Protein AF-A0A2D7A0X3-F1 (afdb_monomer)

Sequence (65 aa):
MFNSFDILIFISAFLAFLLSNYLWFTGNELEGIYVGIWVVSIICGGIYFKLLRIVKFILKKKRVD

pLDDT: mean 91.27, std 7.13, range [60.75, 96.5]

Structure (mmCIF, N/CA/C/O backbone):
data_AF-A0A2D7A0X3-F1
#
_entry.id   AF-A0A2D7A0X3-F1
#
loop_
_atom_site.group_PDB
_atom_site.id
_atom_site.type_symbol
_atom_site.label_atom_id
_atom_site.label_alt_id
_atom_site.label_comp_id
_atom_site.label_asym_id
_atom_site.label_entity_id
_atom_site.label_seq_id
_atom_site.pdbx_PDB_ins_code
_atom_site.Cartn_x
_atom_site.Cartn_y
_atom_site.Cartn_z
_atom_site.occupancy
_atom_site.B_iso_or_equiv
_atom_site.auth_seq_id
_atom_site.auth_comp_id
_atom_site.auth_asym_id
_atom_site.auth_atom_id
_atom_site.pdbx_PDB_model_num
ATOM 1 N N . MET A 1 1 ? 4.645 -13.811 -15.096 1.00 60.75 1 MET A N 1
ATOM 2 C CA . MET A 1 1 ? 4.994 -14.550 -13.865 1.00 60.75 1 MET A CA 1
ATOM 3 C C . MET A 1 1 ? 4.982 -13.563 -12.711 1.00 60.75 1 MET A C 1
ATOM 5 O O . MET A 1 1 ? 5.538 -12.482 -12.885 1.00 60.75 1 MET A O 1
ATOM 9 N N . PHE A 1 2 ? 4.276 -13.863 -11.617 1.00 69.06 2 PHE A N 1
ATOM 10 C CA . PHE A 1 2 ? 4.215 -12.970 -10.455 1.00 69.06 2 PHE A CA 1
ATOM 11 C C . PHE A 1 2 ? 5.618 -12.791 -9.884 1.00 69.06 2 PHE A C 1
ATOM 13 O O . PHE A 1 2 ? 6.315 -13.769 -9.626 1.00 69.06 2 PHE A O 1
ATOM 20 N N . ASN A 1 3 ? 6.051 -11.541 -9.768 1.00 83.19 3 ASN A N 1
ATOM 21 C CA . ASN A 1 3 ? 7.346 -11.216 -9.193 1.00 83.19 3 ASN A CA 1
ATOM 22 C C . ASN A 1 3 ? 7.200 -11.108 -7.668 1.00 83.19 3 ASN A C 1
ATOM 24 O O . ASN A 1 3 ? 6.114 -10.793 -7.180 1.00 83.19 3 ASN A O 1
ATOM 28 N N . SER A 1 4 ? 8.282 -11.284 -6.910 1.00 86.56 4 SER A N 1
ATOM 29 C CA . SER A 1 4 ? 8.247 -11.161 -5.442 1.00 86.56 4 SER A CA 1
ATOM 30 C C . SER A 1 4 ? 7.698 -9.801 -4.989 1.00 86.56 4 SER A C 1
ATOM 32 O O . SER A 1 4 ? 7.024 -9.700 -3.970 1.00 86.56 4 SER A O 1
ATOM 34 N N . PHE A 1 5 ? 7.915 -8.756 -5.796 1.00 88.00 5 PHE A N 1
ATOM 35 C CA . PHE A 1 5 ? 7.344 -7.428 -5.572 1.00 88.00 5 PHE A CA 1
ATOM 36 C C . PHE A 1 5 ? 5.815 -7.383 -5.726 1.00 88.00 5 PHE A C 1
ATOM 38 O O . PHE A 1 5 ? 5.151 -6.728 -4.931 1.00 88.00 5 PHE A O 1
ATOM 45 N N . ASP A 1 6 ? 5.248 -8.086 -6.716 1.00 89.00 6 ASP A N 1
ATOM 46 C CA . ASP A 1 6 ? 3.789 -8.135 -6.900 1.00 89.00 6 ASP A CA 1
ATOM 47 C C . ASP A 1 6 ? 3.131 -8.792 -5.667 1.00 89.00 6 ASP A C 1
ATOM 49 O O . ASP A 1 6 ? 2.109 -8.317 -5.179 1.00 89.00 6 ASP A O 1
ATOM 53 N N . ILE A 1 7 ? 3.761 -9.838 -5.118 1.00 92.62 7 ILE A N 1
ATOM 54 C CA . ILE A 1 7 ? 3.300 -10.542 -3.910 1.00 92.62 7 ILE A CA 1
ATOM 55 C C . ILE A 1 7 ? 3.323 -9.615 -2.686 1.00 92.62 7 ILE A C 1
ATOM 57 O O . ILE A 1 7 ? 2.366 -9.598 -1.917 1.00 92.62 7 ILE A O 1
ATOM 61 N N . LEU A 1 8 ? 4.373 -8.804 -2.527 1.00 92.88 8 LEU A N 1
ATOM 62 C CA . LEU A 1 8 ? 4.479 -7.843 -1.425 1.00 92.88 8 LEU A CA 1
ATOM 63 C C . LEU A 1 8 ? 3.350 -6.800 -1.466 1.00 92.88 8 LEU A C 1
ATOM 65 O O . LEU A 1 8 ? 2.737 -6.524 -0.436 1.00 92.88 8 LEU A O 1
ATOM 69 N N . ILE A 1 9 ? 3.034 -6.271 -2.655 1.00 94.31 9 ILE A N 1
ATOM 70 C CA . ILE A 1 9 ? 1.921 -5.326 -2.852 1.00 94.31 9 ILE A CA 1
ATOM 71 C C . ILE A 1 9 ? 0.583 -5.982 -2.485 1.00 94.31 9 ILE A C 1
ATOM 73 O O . ILE A 1 9 ? -0.213 -5.380 -1.768 1.00 94.31 9 ILE A O 1
ATOM 77 N N . PHE A 1 10 ? 0.346 -7.222 -2.925 1.00 93.25 10 PHE A N 1
ATOM 78 C CA . PHE A 1 10 ? -0.885 -7.951 -2.604 1.00 93.25 10 PHE A CA 1
ATOM 79 C C . PHE A 1 10 ? -1.036 -8.231 -1.108 1.00 93.25 10 PHE A C 1
ATOM 81 O O . PHE A 1 10 ? -2.111 -8.001 -0.558 1.00 93.25 10 PHE A O 1
ATOM 88 N N . ILE A 1 11 ? 0.028 -8.681 -0.437 1.00 95.50 11 ILE A N 1
ATOM 89 C CA . ILE A 1 11 ? 0.010 -8.921 1.013 1.00 95.50 11 ILE A CA 1
ATOM 90 C C . ILE A 1 11 ? -0.263 -7.614 1.762 1.00 95.50 11 ILE A C 1
ATOM 92 O O . ILE A 1 11 ? -1.092 -7.588 2.667 1.00 95.50 11 ILE A O 1
ATOM 96 N N . SER A 1 1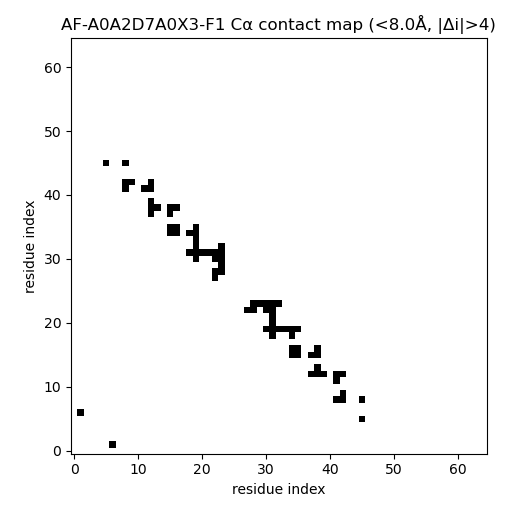2 ? 0.383 -6.516 1.364 1.00 94.44 12 SER A N 1
ATOM 97 C CA . SER A 1 12 ? 0.166 -5.204 1.978 1.00 94.44 12 SER A CA 1
ATOM 98 C C . SER A 1 12 ? -1.275 -4.711 1.799 1.00 94.44 12 SER A C 1
ATOM 100 O O . SER A 1 12 ? -1.893 -4.281 2.772 1.00 94.44 12 SER A O 1
ATOM 102 N N . ALA A 1 13 ? -1.842 -4.838 0.595 1.00 95.75 13 ALA A N 1
ATOM 103 C CA . ALA A 1 13 ? -3.235 -4.485 0.326 1.00 95.75 13 ALA A CA 1
ATOM 104 C C . ALA A 1 13 ? -4.219 -5.358 1.126 1.00 95.75 13 ALA A C 1
ATOM 106 O O . ALA A 1 13 ? -5.205 -4.851 1.658 1.00 95.75 13 ALA A O 1
ATOM 107 N N . PHE A 1 14 ? -3.932 -6.656 1.262 1.00 95.94 14 PHE A N 1
ATOM 108 C CA . PHE A 1 14 ? -4.750 -7.581 2.0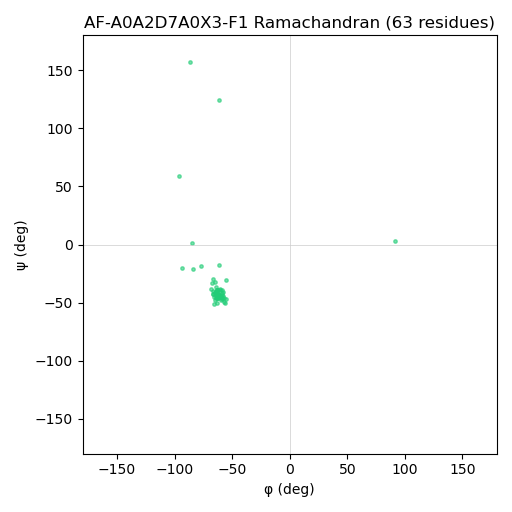44 1.00 95.94 14 PHE A CA 1
ATOM 109 C C . PHE A 1 14 ? -4.721 -7.260 3.544 1.00 95.94 14 PHE A C 1
ATOM 111 O O . PHE A 1 14 ? -5.766 -7.23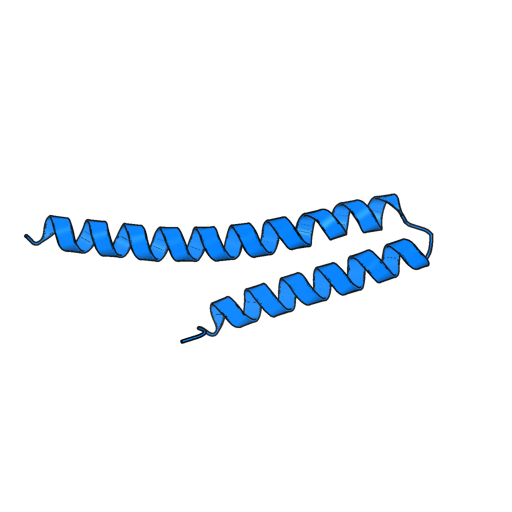7 4.191 1.00 95.94 14 PHE A O 1
ATOM 118 N N . LEU A 1 15 ? -3.547 -6.937 4.093 1.00 96.31 15 LEU A N 1
ATOM 119 C CA . LEU A 1 15 ? -3.412 -6.497 5.483 1.00 96.31 15 LEU A CA 1
ATOM 120 C C . LEU A 1 15 ? -4.152 -5.179 5.737 1.00 96.31 15 LEU A C 1
ATOM 122 O O . LEU A 1 15 ? -4.851 -5.064 6.740 1.00 96.31 15 LEU A O 1
ATOM 126 N N . ALA A 1 16 ? -4.054 -4.211 4.820 1.00 94.88 16 ALA A N 1
ATOM 127 C CA . ALA A 1 16 ? -4.797 -2.955 4.918 1.00 94.88 16 ALA A CA 1
ATOM 128 C C . ALA A 1 16 ? -6.319 -3.188 4.883 1.00 94.88 16 ALA A C 1
ATOM 130 O O . ALA A 1 16 ? -7.057 -2.574 5.648 1.00 94.88 16 ALA A O 1
ATOM 131 N N . PHE A 1 17 ? -6.792 -4.126 4.059 1.00 95.50 17 PHE A N 1
ATOM 132 C CA . PHE A 1 17 ? -8.203 -4.507 4.021 1.00 95.50 17 PHE A CA 1
ATOM 133 C C . PHE A 1 17 ? -8.677 -5.144 5.336 1.00 95.50 17 PHE A C 1
ATOM 135 O O . PHE A 1 17 ? -9.726 -4.769 5.860 1.00 95.50 17 PHE A O 1
ATOM 142 N N . LEU A 1 18 ? -7.910 -6.081 5.900 1.00 96.50 18 LEU A N 1
ATOM 143 C CA . LEU A 1 18 ? -8.239 -6.685 7.195 1.00 96.50 18 LEU A CA 1
ATOM 144 C C . LEU A 1 18 ? -8.273 -5.638 8.312 1.00 96.50 18 LEU A C 1
ATOM 146 O O . LEU A 1 18 ? -9.195 -5.641 9.124 1.00 96.50 18 LEU A O 1
ATOM 150 N N . LEU A 1 19 ? -7.304 -4.721 8.314 1.00 94.62 19 LEU A N 1
ATOM 151 C CA . LEU A 1 19 ? -7.236 -3.628 9.275 1.00 94.62 19 LEU A CA 1
ATOM 152 C C . LEU A 1 19 ? -8.451 -2.696 9.143 1.00 94.62 19 LEU A C 1
ATOM 154 O O . LEU A 1 19 ? -9.094 -2.400 10.141 1.00 94.62 19 LEU A O 1
ATOM 158 N N . SER A 1 20 ? -8.824 -2.305 7.921 1.00 95.56 20 SER A N 1
ATOM 159 C CA . SER A 1 20 ? -10.015 -1.483 7.657 1.00 95.56 20 SER A CA 1
ATOM 160 C C . SER A 1 20 ? -11.291 -2.117 8.227 1.00 95.56 20 SER A C 1
ATOM 162 O O . SER A 1 20 ? -12.034 -1.451 8.948 1.00 95.56 20 SER A O 1
ATOM 164 N N . ASN A 1 21 ? -11.502 -3.418 7.990 1.00 94.56 21 ASN A N 1
ATOM 165 C CA . ASN A 1 21 ? -12.651 -4.134 8.549 1.00 94.56 21 ASN A CA 1
ATOM 166 C C . ASN A 1 21 ? -12.590 -4.215 10.078 1.00 94.56 21 ASN A C 1
ATOM 168 O O . ASN A 1 21 ? -13.602 -3.997 10.737 1.00 94.56 21 ASN A O 1
ATOM 172 N N . TYR A 1 22 ? -11.418 -4.503 10.651 1.00 95.19 22 TYR A N 1
ATOM 173 C CA . TYR A 1 22 ? -11.252 -4.549 12.102 1.00 95.19 22 TYR A CA 1
ATOM 174 C C . TYR A 1 22 ? -11.651 -3.216 12.748 1.00 95.19 22 TYR A C 1
ATOM 176 O O . TYR A 1 22 ? -12.480 -3.217 13.654 1.00 95.19 22 TYR A O 1
ATOM 184 N N . LEU A 1 23 ? -11.147 -2.088 12.230 1.00 93.00 23 LEU A N 1
ATOM 185 C CA . LEU A 1 23 ? -11.461 -0.759 12.767 1.00 93.00 23 LEU A CA 1
ATOM 186 C C . LEU A 1 23 ? -12.945 -0.405 12.639 1.00 93.00 23 LEU A C 1
ATOM 188 O O . LEU A 1 23 ? -13.521 0.167 13.568 1.00 93.00 23 LEU A O 1
ATOM 192 N N . TRP A 1 24 ? -13.561 -0.782 11.516 1.00 92.31 24 TRP A N 1
ATOM 193 C CA . TRP A 1 24 ? -14.990 -0.591 11.284 1.00 92.31 24 TRP A CA 1
ATOM 194 C C . TRP A 1 24 ? -15.833 -1.299 12.350 1.00 92.31 24 TRP A C 1
ATOM 196 O O . TRP A 1 24 ? -16.716 -0.692 12.949 1.00 92.31 24 TRP A O 1
ATOM 206 N N . PHE A 1 25 ? -15.520 -2.561 12.655 1.00 91.94 25 PHE A N 1
ATOM 207 C CA . PHE A 1 25 ? -16.261 -3.331 13.658 1.00 91.94 25 PHE A CA 1
ATOM 208 C C . PHE A 1 25 ? -15.919 -2.966 15.111 1.00 91.94 25 PHE A C 1
ATOM 210 O O . PHE A 1 25 ? -16.720 -3.247 15.999 1.00 91.94 25 PHE A O 1
ATOM 217 N N . THR A 1 26 ? -14.780 -2.318 15.379 1.00 92.88 26 THR A N 1
ATOM 218 C CA . THR A 1 26 ? -14.435 -1.814 16.723 1.00 92.88 26 THR A CA 1
ATOM 219 C C . THR A 1 26 ? -15.023 -0.435 17.044 1.00 92.88 26 THR A C 1
ATOM 221 O O . THR A 1 26 ? -14.778 0.080 18.131 1.00 92.88 26 THR A O 1
ATOM 224 N N . GLY A 1 27 ? -15.798 0.165 16.132 1.00 88.88 27 GLY A N 1
ATOM 225 C CA . GLY A 1 27 ? -16.447 1.469 16.330 1.00 88.88 27 GLY A CA 1
ATOM 226 C C . GLY A 1 27 ? -15.629 2.680 15.864 1.00 88.88 27 GLY A C 1
ATOM 227 O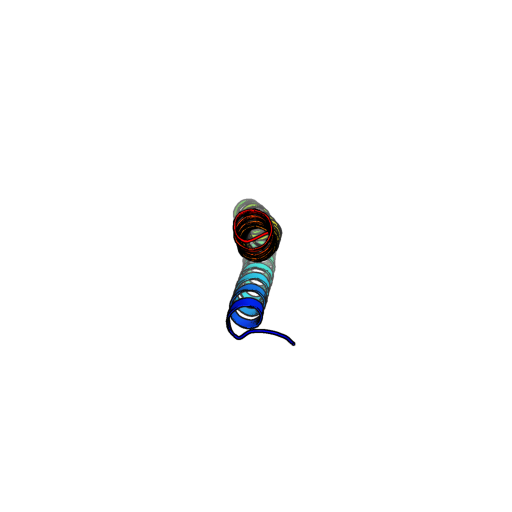 O . GLY A 1 27 ? -16.097 3.810 15.982 1.00 88.88 27 GLY A O 1
ATOM 228 N N . ASN A 1 28 ? -14.446 2.467 15.274 1.00 91.31 28 ASN A N 1
ATOM 229 C CA . ASN A 1 28 ? -13.606 3.519 14.689 1.00 91.31 28 ASN A CA 1
ATOM 230 C C . ASN A 1 28 ? -13.857 3.627 13.175 1.00 91.31 28 ASN A C 1
ATOM 232 O O . ASN A 1 28 ? -12.959 3.455 12.349 1.00 91.31 28 ASN A O 1
ATOM 236 N N . GLU A 1 29 ? -15.103 3.908 12.794 1.00 91.50 29 GLU A N 1
ATOM 237 C CA . GLU A 1 29 ? -15.571 3.862 11.400 1.00 91.50 29 GLU A CA 1
ATOM 238 C C . GLU A 1 29 ? -14.793 4.798 10.459 1.00 91.50 29 GLU A C 1
ATOM 240 O O . GLU A 1 29 ? -14.416 4.399 9.356 1.00 91.50 29 GLU A O 1
ATOM 245 N N . LEU A 1 30 ? -14.489 6.025 10.901 1.00 93.88 30 LEU A N 1
ATOM 246 C CA . LEU A 1 30 ? -13.727 7.004 10.112 1.00 93.88 30 LEU A CA 1
ATOM 247 C C . LEU A 1 30 ? -12.312 6.515 9.790 1.00 93.88 30 LEU A C 1
ATOM 249 O O . LEU A 1 30 ? -11.840 6.654 8.660 1.00 93.88 30 LEU A O 1
ATOM 253 N N . GLU A 1 31 ? -11.643 5.923 10.774 1.00 92.31 31 GLU A N 1
ATOM 254 C CA . GLU A 1 31 ? -10.311 5.351 10.594 1.00 92.31 31 GLU A CA 1
ATOM 255 C C . GLU A 1 31 ? -10.381 4.111 9.692 1.00 92.31 31 GLU A C 1
ATOM 257 O O . GLU A 1 31 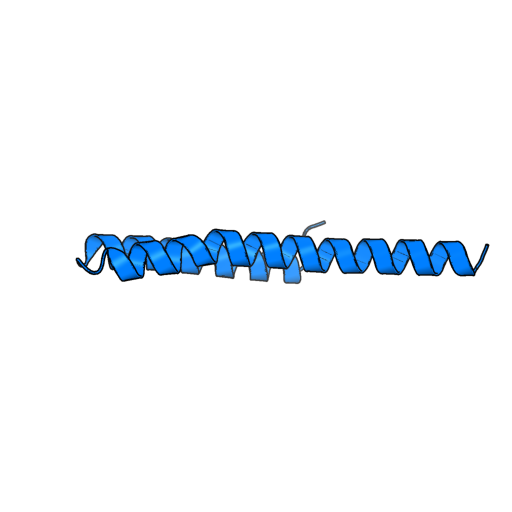? -9.542 3.943 8.806 1.00 92.31 31 GLU A O 1
ATOM 262 N N . GLY A 1 32 ? -11.431 3.295 9.838 1.00 92.69 32 GLY A N 1
ATOM 263 C CA . GLY A 1 32 ? -11.714 2.163 8.958 1.00 92.69 32 GLY A CA 1
ATOM 264 C C . GLY A 1 32 ? -11.859 2.579 7.491 1.00 92.69 32 GLY A C 1
ATOM 265 O O . GLY A 1 32 ? -11.221 1.979 6.623 1.00 92.69 32 GLY A O 1
ATOM 266 N N . ILE A 1 33 ? -12.617 3.644 7.204 1.00 93.56 33 ILE A N 1
ATOM 267 C CA . ILE A 1 33 ? -12.762 4.203 5.847 1.00 93.56 33 ILE A CA 1
ATOM 268 C C . ILE A 1 33 ? -11.418 4.723 5.330 1.00 93.56 33 ILE A C 1
ATOM 270 O O . ILE A 1 33 ? -11.038 4.426 4.195 1.00 93.56 33 ILE A O 1
ATOM 274 N N . TYR A 1 34 ? -10.680 5.472 6.153 1.00 94.50 34 TYR A N 1
ATOM 275 C CA . TYR A 1 34 ? -9.384 6.030 5.771 1.00 94.50 34 TYR A CA 1
ATOM 276 C C . TYR A 1 34 ? -8.385 4.934 5.372 1.00 94.50 34 TYR A C 1
ATOM 278 O O . TYR A 1 34 ? -7.767 5.011 4.307 1.00 94.50 34 TYR A O 1
ATOM 286 N N . VAL A 1 35 ? -8.297 3.863 6.165 1.00 94.31 35 VAL A N 1
ATOM 287 C CA . VAL A 1 35 ? -7.464 2.689 5.860 1.00 94.31 35 VAL A CA 1
ATOM 288 C C . VAL A 1 35 ? -8.004 1.918 4.647 1.00 94.31 35 VAL A C 1
ATOM 290 O O . VAL A 1 35 ? -7.227 1.401 3.846 1.00 94.31 35 VAL A O 1
ATOM 293 N N . GLY A 1 36 ? -9.321 1.891 4.435 1.00 93.88 36 GLY A N 1
ATOM 294 C CA . GLY A 1 36 ? -9.930 1.301 3.240 1.00 93.88 36 GLY A CA 1
ATOM 295 C C . GLY A 1 36 ? -9.451 1.961 1.939 1.00 93.88 36 GLY A C 1
ATOM 296 O O . GLY A 1 36 ? -9.148 1.275 0.962 1.00 93.88 36 GLY A O 1
ATOM 297 N N . ILE A 1 37 ? -9.274 3.286 1.935 1.00 95.12 37 ILE A N 1
ATOM 298 C CA . ILE A 1 37 ? -8.739 4.041 0.783 1.00 95.12 37 ILE A CA 1
ATOM 299 C C . ILE A 1 37 ? -7.268 3.677 0.503 1.00 95.12 37 ILE A C 1
ATOM 301 O O . ILE A 1 37 ? -6.813 3.696 -0.651 1.00 95.12 37 ILE A O 1
ATOM 305 N N . TRP A 1 38 ? -6.510 3.296 1.535 1.00 95.00 38 TRP A N 1
ATOM 306 C CA . TRP A 1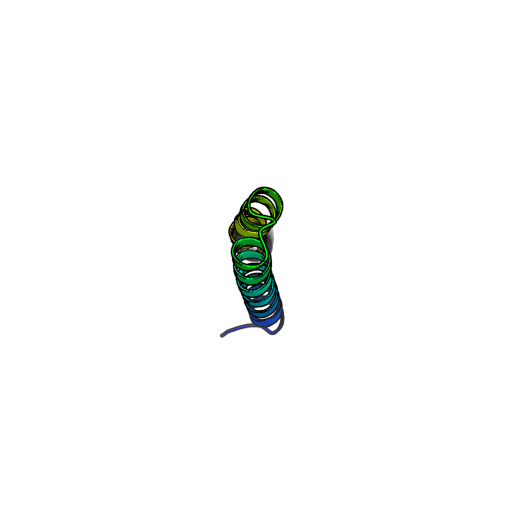 38 ? -5.116 2.881 1.370 1.00 95.00 38 TRP A CA 1
ATOM 307 C C . TRP A 1 38 ? -4.997 1.604 0.537 1.00 95.00 38 TRP A C 1
ATOM 309 O O . TRP A 1 38 ? -4.047 1.487 -0.233 1.00 95.00 38 TRP A O 1
ATOM 319 N N . VAL A 1 39 ? -5.978 0.694 0.603 1.00 95.62 39 VAL A N 1
ATOM 320 C CA . VAL A 1 39 ? -6.003 -0.537 -0.209 1.00 95.62 39 VAL A CA 1
ATOM 321 C C . VAL A 1 39 ? -5.909 -0.205 -1.702 1.00 95.62 39 VAL A C 1
ATOM 323 O O . VAL A 1 39 ? -5.048 -0.732 -2.409 1.00 95.62 39 VAL A O 1
ATOM 326 N N . VAL A 1 40 ? -6.748 0.723 -2.177 1.00 95.00 40 VAL A N 1
ATOM 327 C CA . VAL A 1 40 ? -6.759 1.155 -3.586 1.00 95.00 40 VAL A CA 1
ATOM 328 C C . VAL A 1 40 ? -5.447 1.854 -3.945 1.00 95.00 40 VAL A C 1
ATOM 330 O O . VAL A 1 40 ? -4.867 1.590 -4.999 1.00 95.00 40 VAL A O 1
ATOM 333 N N . SER A 1 41 ? -4.930 2.692 -3.045 1.00 96.00 41 SER A N 1
ATOM 334 C CA . SER A 1 41 ? -3.670 3.421 -3.242 1.00 96.00 41 SER A CA 1
ATOM 335 C C . SER A 1 41 ? -2.460 2.487 -3.376 1.00 96.00 41 SER A C 1
ATOM 337 O O . SER A 1 41 ? -1.623 2.696 -4.254 1.00 96.00 41 SER A O 1
ATOM 339 N N . ILE A 1 42 ? -2.384 1.425 -2.564 1.00 96.00 42 ILE A N 1
ATOM 340 C CA . ILE A 1 42 ? -1.310 0.419 -2.607 1.00 96.00 42 ILE A CA 1
ATOM 341 C C . ILE A 1 42 ? -1.321 -0.326 -3.948 1.00 96.00 42 ILE A C 1
ATOM 343 O O . ILE A 1 42 ? -0.276 -0.469 -4.589 1.00 96.00 42 ILE A O 1
ATOM 347 N N . ILE A 1 43 ? -2.502 -0.747 -4.414 1.00 95.19 43 ILE A N 1
ATOM 348 C CA . ILE A 1 43 ? -2.654 -1.442 -5.700 1.00 95.19 43 ILE A CA 1
ATOM 349 C C . ILE A 1 43 ? -2.283 -0.511 -6.864 1.00 95.19 43 ILE A C 1
ATOM 351 O O . ILE A 1 43 ? -1.476 -0.887 -7.719 1.00 95.19 43 ILE A O 1
ATOM 355 N N . CYS A 1 44 ? -2.805 0.720 -6.875 1.00 95.75 44 CYS A N 1
ATOM 356 C CA . CYS A 1 44 ? -2.472 1.729 -7.884 1.00 95.75 44 CYS A CA 1
ATOM 357 C C . CYS A 1 44 ? -0.969 2.034 -7.914 1.00 95.75 44 CYS A C 1
ATOM 359 O O . CYS A 1 44 ? -0.374 2.085 -8.991 1.00 95.75 44 CYS A O 1
ATOM 361 N N . GLY A 1 45 ? -0.335 2.170 -6.746 1.00 95.12 45 GLY A N 1
ATOM 362 C CA . GLY A 1 45 ? 1.109 2.353 -6.627 1.00 95.12 45 GLY A CA 1
ATOM 363 C C . GLY A 1 45 ? 1.890 1.183 -7.227 1.00 95.12 45 GLY A C 1
ATOM 364 O O . GLY A 1 45 ? 2.790 1.393 -8.042 1.00 95.12 45 GLY A O 1
ATOM 365 N N . GLY A 1 46 ? 1.513 -0.058 -6.904 1.00 93.69 46 GLY A N 1
ATOM 366 C CA . GLY A 1 46 ? 2.131 -1.258 -7.473 1.00 93.69 46 GLY A CA 1
ATOM 367 C C . GLY A 1 46 ? 2.042 -1.313 -9.003 1.00 93.69 46 GLY A C 1
ATOM 368 O O . GLY A 1 46 ? 3.045 -1.576 -9.678 1.00 93.69 46 GLY A O 1
ATOM 369 N N . ILE A 1 47 ? 0.871 -0.993 -9.565 1.00 93.69 47 ILE A N 1
ATOM 370 C CA . ILE A 1 47 ? 0.659 -0.911 -11.019 1.00 93.69 47 ILE A CA 1
ATOM 371 C C . ILE A 1 47 ? 1.523 0.197 -11.628 1.00 93.69 47 ILE A C 1
ATOM 373 O O . ILE A 1 47 ? 2.192 -0.035 -12.637 1.00 93.69 47 ILE A O 1
ATOM 377 N N . TYR A 1 48 ? 1.563 1.374 -11.004 1.00 95.00 48 TYR A N 1
ATOM 378 C CA . TYR A 1 48 ? 2.353 2.508 -11.476 1.00 95.00 48 TYR A CA 1
ATOM 379 C C . TYR A 1 48 ? 3.850 2.178 -11.543 1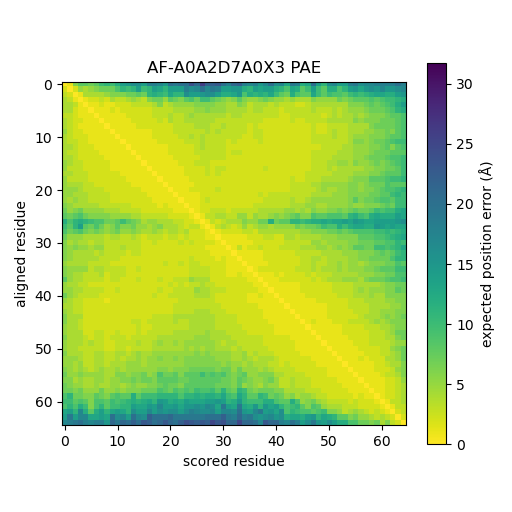.00 95.00 48 TYR A C 1
ATOM 381 O O . TYR A 1 48 ? 4.491 2.405 -12.570 1.00 95.00 48 TYR A O 1
ATOM 389 N N . PHE A 1 49 ? 4.412 1.539 -10.512 1.00 92.56 49 PHE A N 1
ATOM 390 C CA . PHE A 1 49 ? 5.808 1.084 -10.532 1.00 92.56 49 PHE A CA 1
ATOM 391 C C . PHE A 1 49 ? 6.089 0.082 -11.658 1.00 92.56 49 PHE A C 1
ATOM 393 O O . PHE A 1 49 ? 7.142 0.135 -12.306 1.00 92.56 49 PHE A O 1
ATOM 400 N N . LYS A 1 50 ? 5.148 -0.828 -11.921 1.00 91.50 50 LYS A N 1
ATOM 401 C CA . LYS A 1 50 ? 5.261 -1.799 -13.014 1.00 91.50 50 LYS A CA 1
ATOM 402 C C . LYS A 1 50 ? 5.219 -1.106 -14.374 1.00 91.50 50 LYS A C 1
ATOM 404 O O . LYS A 1 50 ? 6.052 -1.404 -15.231 1.00 91.50 50 LYS A O 1
ATOM 409 N N . LEU A 1 51 ? 4.322 -0.135 -14.538 1.00 93.44 51 LEU A N 1
ATOM 410 C CA . LEU A 1 51 ? 4.212 0.685 -15.739 1.00 93.44 51 LEU A CA 1
ATOM 411 C C . LEU A 1 51 ? 5.497 1.480 -15.994 1.00 93.44 51 LEU A C 1
ATOM 413 O O . LEU A 1 51 ? 6.019 1.443 -17.105 1.00 93.44 51 LEU A O 1
ATOM 417 N N . LEU A 1 52 ? 6.073 2.115 -14.969 1.00 93.81 52 LEU A N 1
ATOM 418 C CA . LEU A 1 52 ? 7.347 2.831 -15.088 1.00 93.81 52 LEU A CA 1
ATOM 419 C C . LEU A 1 52 ? 8.480 1.921 -15.577 1.00 93.81 52 LEU A C 1
ATOM 421 O O . LEU A 1 52 ? 9.282 2.325 -16.421 1.00 93.81 52 LEU A O 1
ATOM 425 N N . ARG A 1 53 ? 8.543 0.676 -15.088 1.00 90.69 53 ARG A N 1
ATOM 426 C CA . ARG A 1 53 ? 9.541 -0.306 -15.539 1.00 90.69 53 ARG A CA 1
ATOM 427 C C . ARG A 1 53 ? 9.352 -0.662 -17.016 1.00 90.69 53 ARG A C 1
ATOM 429 O O . ARG A 1 53 ? 10.341 -0.749 -17.743 1.00 90.69 53 ARG A O 1
ATOM 436 N N . ILE A 1 54 ? 8.104 -0.820 -17.458 1.00 93.00 54 ILE A N 1
ATOM 437 C CA . ILE A 1 54 ? 7.755 -1.095 -18.860 1.00 93.00 54 ILE A CA 1
ATOM 438 C C . ILE A 1 54 ? 8.125 0.097 -19.751 1.00 93.00 54 ILE A C 1
ATOM 440 O O . ILE A 1 54 ? 8.845 -0.075 -20.732 1.00 93.00 54 ILE A O 1
ATOM 444 N N . VAL A 1 55 ? 7.707 1.313 -19.391 1.00 94.25 55 VAL A N 1
ATOM 445 C CA . VAL A 1 55 ? 8.005 2.532 -20.161 1.00 94.25 55 VAL A CA 1
ATOM 446 C C . VAL A 1 55 ? 9.513 2.749 -20.272 1.00 94.25 55 VAL A C 1
ATOM 448 O O . VAL A 1 55 ? 10.027 2.987 -21.365 1.00 94.25 55 VAL A O 1
ATOM 451 N N . LYS A 1 56 ? 10.257 2.587 -19.170 1.00 91.88 56 LYS A N 1
ATOM 452 C CA . LYS A 1 56 ? 11.722 2.698 -19.168 1.00 91.88 56 LYS A CA 1
ATOM 453 C C . LYS A 1 56 ? 12.381 1.670 -20.092 1.00 91.88 56 LYS A C 1
ATOM 455 O O . LYS A 1 56 ? 13.355 1.997 -20.769 1.00 91.88 56 LYS A O 1
ATOM 460 N N . PHE A 1 57 ? 11.854 0.447 -20.142 1.00 91.50 57 PHE A N 1
ATOM 461 C CA . PHE A 1 57 ? 12.329 -0.594 -21.053 1.00 91.50 57 PHE A CA 1
ATOM 462 C C . PHE A 1 57 ? 12.072 -0.234 -22.526 1.00 91.50 57 PHE A C 1
ATOM 464 O O . PHE A 1 57 ? 12.988 -0.328 -23.341 1.00 91.50 57 PHE A O 1
ATOM 471 N N . ILE A 1 58 ? 10.871 0.255 -22.856 1.00 92.50 58 ILE A N 1
ATOM 472 C CA . ILE A 1 58 ? 10.504 0.682 -24.219 1.00 92.50 58 ILE A CA 1
ATOM 473 C C . ILE A 1 58 ? 11.380 1.850 -24.688 1.00 92.50 58 ILE A C 1
ATOM 475 O O . ILE A 1 58 ? 11.915 1.815 -25.795 1.00 92.50 58 ILE A O 1
ATOM 479 N N . LEU A 1 59 ? 11.583 2.863 -23.839 1.00 92.88 59 LEU A N 1
ATOM 480 C CA . LEU A 1 59 ? 12.432 4.014 -24.165 1.00 92.88 59 LEU A CA 1
ATOM 481 C C . LEU A 1 59 ? 13.899 3.622 -24.360 1.00 92.88 59 LEU A C 1
ATOM 483 O O . LEU A 1 59 ? 14.571 4.184 -25.222 1.00 92.88 59 LEU A O 1
ATOM 487 N N . LYS A 1 60 ? 14.402 2.654 -23.582 1.00 90.56 60 LYS A N 1
ATOM 488 C CA . LYS A 1 60 ? 15.757 2.125 -23.773 1.00 90.56 60 LYS A CA 1
ATOM 489 C C . LYS A 1 60 ? 15.890 1.423 -25.125 1.00 90.56 60 LYS A C 1
ATOM 491 O O . LYS A 1 60 ? 16.905 1.617 -25.779 1.00 90.56 60 LYS A O 1
ATOM 496 N N . LYS A 1 61 ? 14.879 0.652 -25.540 1.00 88.88 61 LYS A N 1
ATOM 497 C CA . LYS A 1 61 ? 14.865 -0.034 -26.839 1.00 88.88 61 LYS A CA 1
ATOM 498 C C . LYS A 1 61 ? 14.880 0.967 -28.002 1.00 88.88 61 LYS A C 1
ATOM 500 O O . LYS A 1 61 ? 15.790 0.923 -28.810 1.00 88.88 61 LYS A O 1
ATOM 505 N N . LYS A 1 62 ? 13.984 1.962 -27.977 1.00 83.62 62 LYS A N 1
ATOM 506 C CA . LYS A 1 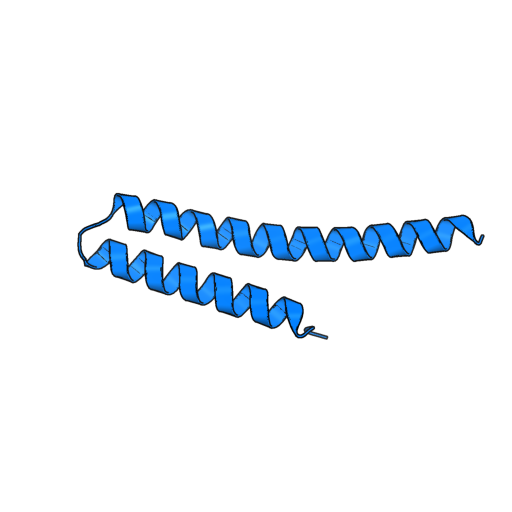62 ? 13.872 3.004 -29.018 1.00 83.62 62 LYS A CA 1
ATOM 507 C C . LYS A 1 62 ? 15.126 3.879 -29.195 1.00 83.62 62 LYS A C 1
ATOM 509 O O . LYS A 1 62 ? 15.224 4.596 -30.174 1.00 83.62 62 LYS A O 1
ATOM 514 N N . ARG A 1 63 ? 16.044 3.904 -28.223 1.00 82.25 63 ARG A N 1
ATOM 515 C CA . ARG A 1 63 ? 17.299 4.674 -28.316 1.00 82.25 63 ARG A CA 1
ATOM 516 C C . ARG A 1 63 ? 18.406 3.915 -29.062 1.00 82.25 63 ARG A C 1
ATOM 518 O O . ARG A 1 63 ? 19.385 4.535 -29.457 1.00 82.25 63 ARG A O 1
ATOM 525 N N . VAL A 1 64 ? 18.310 2.589 -29.145 1.00 74.50 64 VAL A N 1
ATOM 526 C CA . VAL A 1 64 ? 19.350 1.724 -29.731 1.00 74.50 64 VAL A CA 1
ATOM 527 C C . VAL A 1 64 ? 19.079 1.436 -31.214 1.00 74.50 64 VAL A C 1
ATOM 529 O O . VAL A 1 64 ? 20.015 1.092 -31.931 1.00 74.50 64 VAL A O 1
ATOM 532 N N . ASP A 1 65 ? 17.831 1.618 -31.646 1.00 62.06 65 ASP A N 1
ATOM 533 C CA . ASP A 1 65 ? 17.370 1.540 -33.037 1.00 62.06 65 ASP A CA 1
ATOM 534 C C . ASP A 1 65 ? 17.465 2.922 -33.714 1.00 62.06 65 ASP A C 1
ATOM 536 O O . ASP A 1 65 ? 17.820 2.974 -34.913 1.00 62.06 65 ASP A O 1
#

Secondary structure (DSSP, 8-state):
---HHHHHHHHHHHHHHHHHHHHHHTT-HHHHHHHHHHHHHHHHHHHHHHHHHHHHHHHHHHTT-

Radius of gyration: 16.8 Å; Cα contacts (8 Å, |Δi|>4): 39; chains: 1; bounding box: 36×22×50 Å

Mean predicted aligned error: 4.75 Å

Solvent-accessible surface area (backbone atoms only — not comparable to full-atom values): 3486 Å² total; per-residue (Å²): 129,90,46,76,66,58,53,51,42,51,53,52,26,52,52,32,44,53,48,14,52,51,30,40,77,72,71,41,45,70,60,10,52,56,36,43,54,45,26,57,49,42,52,52,48,51,52,50,57,52,49,52,54,51,53,54,50,53,55,56,52,68,70,77,111

Foldse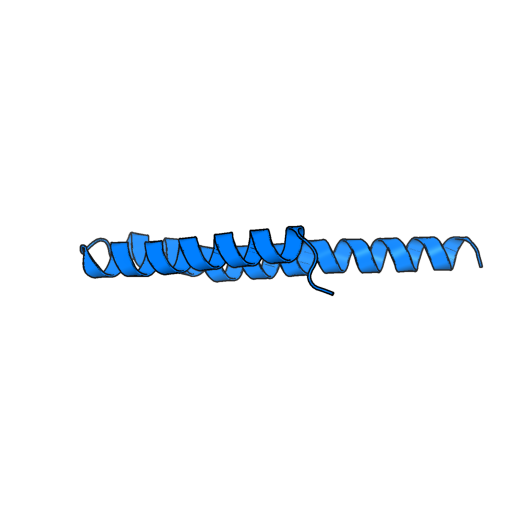ek 3Di:
DQDPLNVVLVVVLVVLLVVLVVCCVVVNNVVSVVSPVVSVVSVVVSVVVVVVVVVVVVVVVVVVD